Protein AF-A0A3D0PSS2-F1 (afdb_monomer_lite)

Structure (mmCIF, N/CA/C/O backbone):
data_AF-A0A3D0PSS2-F1
#
_entry.id   AF-A0A3D0PSS2-F1
#
loop_
_atom_site.group_PDB
_atom_site.id
_atom_site.type_symbol
_atom_site.label_atom_id
_atom_site.label_alt_id
_atom_site.label_comp_id
_atom_site.label_asym_id
_atom_site.label_entity_id
_atom_site.label_seq_id
_atom_site.pdbx_PDB_ins_code
_atom_site.Cartn_x
_atom_site.Cartn_y
_atom_site.Cartn_z
_atom_site.occupancy
_atom_site.B_iso_or_equiv
_atom_site.auth_seq_id
_atom_site.auth_comp_id
_atom_site.auth_asym_id
_atom_site.auth_atom_id
_atom_site.pdbx_PDB_model_num
ATOM 1 N N . GLY A 1 1 ? -2.286 -14.156 -6.644 1.00 79.94 1 GLY A N 1
ATOM 2 C CA . GLY A 1 1 ? -2.408 -12.688 -6.741 1.00 79.94 1 GLY A CA 1
ATOM 3 C C . GLY A 1 1 ? -1.122 -12.100 -7.284 1.00 79.94 1 GLY A C 1
ATOM 4 O O . GLY A 1 1 ? -0.088 -12.752 -7.191 1.00 79.94 1 GLY A O 1
ATOM 5 N N . THR A 1 2 ? -1.191 -10.901 -7.857 1.00 89.00 2 THR A N 1
ATOM 6 C CA . THR A 1 2 ? -0.021 -10.134 -8.318 1.00 89.00 2 THR A CA 1
ATOM 7 C C . THR A 1 2 ? 0.843 -9.726 -7.126 1.00 89.00 2 THR A C 1
ATOM 9 O O . THR A 1 2 ? 0.303 -9.325 -6.095 1.00 89.00 2 THR A O 1
ATOM 12 N N . LYS A 1 3 ? 2.171 -9.836 -7.234 1.00 93.56 3 LYS A N 1
ATOM 13 C CA . LYS A 1 3 ? 3.079 -9.433 -6.149 1.00 93.56 3 LYS A CA 1
ATOM 14 C C . LYS A 1 3 ? 3.164 -7.905 -6.052 1.00 93.56 3 LYS A C 1
ATOM 16 O O . LYS A 1 3 ? 2.971 -7.213 -7.049 1.00 93.56 3 LYS A O 1
ATOM 21 N N . ALA A 1 4 ? 3.522 -7.382 -4.879 1.00 92.50 4 ALA A N 1
ATOM 22 C CA . ALA A 1 4 ? 3.653 -5.938 -4.656 1.00 92.50 4 ALA A CA 1
ATOM 23 C C . ALA A 1 4 ? 4.591 -5.217 -5.659 1.00 92.50 4 ALA A C 1
ATOM 25 O O . ALA A 1 4 ? 4.173 -4.185 -6.180 1.00 92.50 4 ALA A O 1
ATOM 26 N N . PRO A 1 5 ? 5.771 -5.760 -6.040 1.00 93.50 5 PRO A N 1
ATOM 27 C CA . PRO A 1 5 ? 6.623 -5.131 -7.057 1.00 93.50 5 PRO A CA 1
ATOM 28 C C . PRO A 1 5 ? 5.940 -5.010 -8.424 1.00 93.50 5 PRO A C 1
ATOM 30 O O . PRO A 1 5 ? 5.998 -3.964 -9.055 1.00 93.50 5 PRO A O 1
ATOM 33 N N . G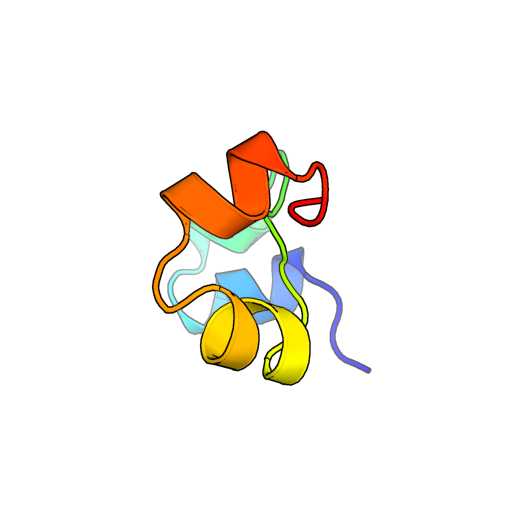LN A 1 6 ? 5.223 -6.052 -8.853 1.00 94.25 6 GLN A N 1
ATOM 34 C CA . GLN A 1 6 ? 4.513 -6.086 -10.138 1.00 94.25 6 GLN A CA 1
ATOM 35 C C . GLN A 1 6 ? 3.302 -5.145 -10.143 1.00 94.25 6 GLN A C 1
ATOM 37 O O . GLN A 1 6 ? 2.962 -4.548 -11.162 1.00 94.25 6 GLN A O 1
ATOM 42 N N . ALA A 1 7 ? 2.630 -5.005 -8.995 1.00 93.88 7 ALA A N 1
ATOM 43 C CA . ALA A 1 7 ? 1.565 -4.025 -8.824 1.00 93.88 7 ALA A CA 1
ATOM 44 C C . ALA A 1 7 ? 2.116 -2.592 -8.907 1.00 93.88 7 ALA A C 1
ATOM 46 O O . ALA A 1 7 ? 1.520 -1.756 -9.581 1.00 93.88 7 ALA A O 1
ATOM 47 N N . ALA A 1 8 ? 3.279 -2.331 -8.302 1.00 94.00 8 ALA A N 1
ATOM 48 C CA . ALA A 1 8 ? 3.968 -1.049 -8.418 1.00 94.00 8 ALA A CA 1
ATOM 49 C C . ALA A 1 8 ? 4.463 -0.784 -9.856 1.00 94.00 8 ALA A C 1
ATOM 51 O O . ALA A 1 8 ? 4.350 0.338 -10.347 1.00 94.00 8 ALA A O 1
ATOM 52 N N . GLY A 1 9 ? 4.897 -1.830 -10.568 1.00 94.38 9 GLY A N 1
ATOM 53 C CA . GLY A 1 9 ? 5.281 -1.793 -11.983 1.00 94.38 9 GLY A CA 1
ATOM 54 C C . GLY A 1 9 ? 4.183 -1.293 -12.921 1.00 94.38 9 GLY A C 1
ATOM 55 O O . GLY A 1 9 ? 4.473 -0.608 -13.899 1.00 94.38 9 GLY A O 1
ATOM 56 N N . LYS A 1 10 ? 2.907 -1.553 -12.593 1.00 96.31 10 LYS A N 1
ATOM 57 C CA . LYS A 1 10 ? 1.764 -1.001 -13.343 1.00 96.31 10 LYS A CA 1
ATOM 58 C C . LYS A 1 10 ? 1.638 0.519 -13.230 1.00 96.31 10 LYS A C 1
ATOM 60 O O . LYS A 1 10 ? 1.039 1.125 -14.110 1.00 96.31 10 LYS A O 1
ATOM 65 N N . ILE A 1 11 ? 2.153 1.114 -12.155 1.00 94.31 11 ILE A N 1
ATOM 66 C CA . ILE A 1 11 ? 2.200 2.570 -11.975 1.00 94.31 11 ILE A CA 1
ATOM 67 C C . ILE A 1 11 ? 3.433 3.124 -12.693 1.00 94.31 11 ILE A C 1
ATOM 69 O O . ILE A 1 11 ? 3.325 4.100 -13.430 1.00 94.31 11 ILE A O 1
ATOM 73 N N . HIS A 1 12 ? 4.598 2.497 -12.489 1.00 96.12 12 HIS A N 1
ATOM 74 C CA . HIS A 1 12 ? 5.837 2.850 -13.177 1.00 96.12 12 HIS A CA 1
ATOM 75 C C . HIS A 1 12 ? 6.835 1.685 -13.171 1.00 96.12 12 HIS A C 1
ATOM 77 O O . HIS A 1 12 ? 7.075 1.080 -12.125 1.00 96.12 12 HIS A O 1
ATOM 83 N N . SER A 1 13 ? 7.499 1.418 -14.301 1.00 92.81 13 SER A N 1
ATOM 84 C CA . SER A 1 13 ? 8.461 0.307 -14.431 1.00 92.81 13 SER A CA 1
ATOM 85 C C . SER A 1 13 ? 9.645 0.399 -13.462 1.00 92.81 13 SER A C 1
ATOM 87 O O . SER A 1 13 ? 10.205 -0.620 -13.058 1.00 92.81 13 SER A O 1
ATOM 89 N N . ASP A 1 14 ? 10.015 1.613 -13.055 1.00 95.00 14 ASP A N 1
ATOM 90 C CA . ASP A 1 14 ? 11.112 1.822 -12.103 1.00 95.00 14 ASP A CA 1
ATOM 91 C C . ASP A 1 14 ? 10.743 1.408 -10.676 1.00 95.00 14 ASP A C 1
ATOM 93 O O . ASP A 1 14 ? 11.623 0.983 -9.934 1.00 95.00 14 ASP A O 1
ATOM 97 N N . PHE A 1 15 ? 9.461 1.447 -10.293 1.00 94.31 15 PHE A N 1
ATOM 98 C CA . PHE A 1 15 ? 9.045 0.966 -8.973 1.00 94.31 15 PHE A CA 1
ATOM 99 C C . PHE A 1 15 ? 9.117 -0.552 -8.849 1.00 94.31 15 PHE A C 1
ATOM 101 O O . PHE A 1 15 ? 9.311 -1.054 -7.747 1.00 94.31 15 PHE A O 1
ATOM 108 N N . GLU A 1 16 ? 8.988 -1.286 -9.954 1.00 93.62 16 GLU A N 1
ATOM 109 C CA . GLU A 1 16 ? 9.2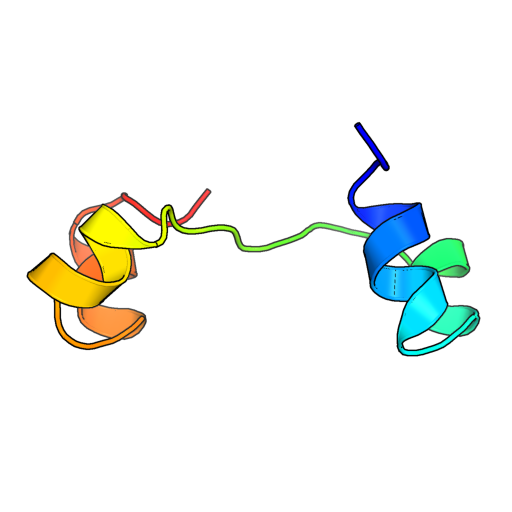06 -2.733 -9.954 1.00 93.62 16 GLU A CA 1
ATOM 110 C C . GLU A 1 16 ? 10.698 -3.069 -9.846 1.00 93.62 16 GLU A C 1
ATOM 112 O O . GLU A 1 16 ? 11.078 -3.940 -9.065 1.00 93.62 16 GLU A O 1
ATOM 117 N N . ARG A 1 17 ? 11.554 -2.345 -10.584 1.00 91.88 17 ARG A N 1
ATOM 118 C CA . ARG A 1 17 ? 13.015 -2.544 -10.576 1.00 91.88 17 ARG A CA 1
ATOM 119 C C . ARG A 1 17 ? 13.672 -2.096 -9.269 1.00 91.88 17 ARG A C 1
ATOM 121 O O . ARG A 1 17 ? 14.574 -2.768 -8.784 1.00 91.88 17 ARG A O 1
ATOM 128 N N . GLY A 1 18 ? 13.231 -0.968 -8.719 1.00 94.69 18 GLY A N 1
ATOM 129 C CA . GLY A 1 18 ? 13.730 -0.362 -7.484 1.00 94.69 18 GLY A CA 1
ATOM 130 C C . GLY A 1 18 ? 12.864 -0.659 -6.262 1.00 94.69 18 GLY A C 1
ATOM 131 O O . GLY A 1 18 ? 12.879 0.120 -5.311 1.00 94.69 18 GLY A O 1
ATOM 132 N N . PHE A 1 19 ? 12.066 -1.730 -6.286 1.00 94.62 19 PHE A N 1
ATOM 133 C CA . PHE A 1 19 ? 11.178 -2.062 -5.175 1.00 94.62 19 PHE A CA 1
ATOM 134 C C . PHE A 1 19 ? 11.976 -2.344 -3.893 1.00 94.62 19 PHE A C 1
ATOM 136 O O . PHE A 1 19 ? 12.794 -3.260 -3.856 1.00 94.62 19 PHE A O 1
ATOM 143 N N . ILE A 1 20 ? 11.693 -1.595 -2.825 1.00 94.50 20 ILE A N 1
ATOM 144 C CA . ILE A 1 20 ? 12.312 -1.791 -1.501 1.00 94.50 20 ILE A CA 1
ATOM 145 C C . ILE A 1 20 ? 11.290 -2.378 -0.525 1.00 94.50 20 ILE A C 1
ATOM 147 O O . ILE A 1 20 ? 11.537 -3.400 0.111 1.00 94.50 20 ILE A O 1
ATOM 151 N N . ARG A 1 21 ? 10.126 -1.734 -0.410 1.00 93.69 21 ARG A N 1
ATOM 152 C CA . ARG A 1 21 ? 9.003 -2.168 0.425 1.00 93.69 21 ARG A CA 1
ATOM 153 C C . ARG A 1 21 ? 7.707 -1.536 -0.071 1.00 93.69 21 ARG A C 1
ATOM 155 O O . ARG A 1 21 ? 7.742 -0.514 -0.752 1.00 93.69 21 ARG A O 1
ATOM 162 N N . ALA A 1 22 ? 6.580 -2.109 0.329 1.00 93.69 22 ALA A N 1
ATOM 163 C CA . ALA A 1 22 ? 5.271 -1.482 0.212 1.00 93.69 22 ALA A CA 1
ATOM 164 C C . ALA A 1 22 ? 4.737 -1.231 1.622 1.00 93.69 22 ALA A C 1
ATOM 166 O O . ALA A 1 22 ? 4.890 -2.096 2.475 1.00 93.69 22 ALA A O 1
ATOM 167 N N . GLU A 1 23 ? 4.137 -0.067 1.854 1.00 93.12 23 GLU A N 1
ATOM 168 C CA . GLU A 1 23 ? 3.303 0.162 3.034 1.00 93.12 23 GLU A CA 1
ATOM 169 C C . GLU A 1 23 ? 1.868 -0.201 2.667 1.00 93.12 23 GLU A C 1
ATOM 171 O O . GLU A 1 23 ? 1.281 0.398 1.764 1.00 93.12 23 GLU A O 1
ATOM 176 N N . VAL A 1 24 ? 1.320 -1.211 3.333 1.00 93.19 24 VAL A N 1
ATOM 177 C CA . VAL A 1 24 ? 0.010 -1.778 3.032 1.00 93.19 24 VAL A CA 1
ATOM 178 C C . VAL A 1 24 ? -0.883 -1.671 4.258 1.00 93.19 24 VAL A C 1
ATOM 180 O O . VAL A 1 24 ? -0.495 -2.012 5.371 1.00 93.19 24 VAL A O 1
ATOM 183 N N . VAL A 1 25 ? -2.119 -1.240 4.039 1.00 95.00 25 VAL A N 1
ATOM 184 C CA . VAL A 1 25 ? -3.199 -1.278 5.026 1.00 95.00 25 VAL A CA 1
ATOM 185 C C . VAL A 1 25 ? -4.391 -1.986 4.390 1.00 95.00 25 VAL A C 1
ATOM 187 O O . VAL A 1 25 ? -4.621 -1.852 3.185 1.00 95.00 25 VAL A O 1
ATOM 190 N N . ALA A 1 26 ? -5.131 -2.776 5.168 1.00 95.31 26 ALA A N 1
ATOM 191 C CA . ALA A 1 26 ? -6.373 -3.352 4.667 1.00 95.31 26 ALA A CA 1
ATOM 192 C C . ALA A 1 26 ? -7.397 -2.234 4.432 1.00 95.31 26 ALA A C 1
ATOM 194 O O . ALA A 1 26 ? -7.437 -1.252 5.171 1.00 95.31 26 ALA A O 1
ATOM 195 N N . PHE A 1 27 ? -8.229 -2.375 3.400 1.00 93.38 27 PHE A N 1
ATOM 196 C CA . PHE A 1 27 ? -9.212 -1.347 3.057 1.00 93.38 27 PHE A CA 1
ATOM 197 C C . PHE A 1 27 ? -10.183 -1.077 4.214 1.00 93.38 27 PHE A C 1
ATOM 199 O O . PHE A 1 27 ? -10.396 0.079 4.570 1.00 93.38 27 PHE A O 1
ATOM 206 N N . ASP A 1 28 ? -10.695 -2.132 4.849 1.00 94.88 28 ASP A N 1
ATOM 207 C CA . ASP A 1 28 ? -11.628 -2.012 5.974 1.00 94.88 28 ASP A CA 1
ATOM 208 C C . ASP A 1 28 ? -10.984 -1.298 7.173 1.00 94.88 28 ASP A C 1
ATOM 210 O O . ASP A 1 28 ? -11.600 -0.421 7.777 1.00 94.88 28 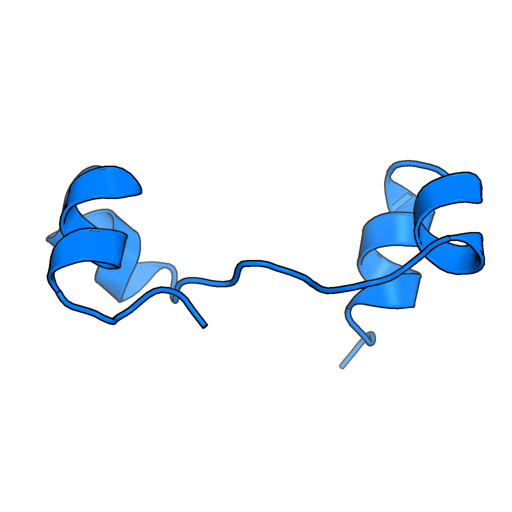ASP A O 1
ATOM 214 N N . ASP A 1 29 ? -9.712 -1.595 7.458 1.00 93.88 29 ASP A N 1
ATOM 215 C CA . ASP A 1 29 ? -8.942 -0.942 8.521 1.00 93.88 29 ASP A CA 1
ATOM 216 C C . ASP A 1 29 ? -8.696 0.540 8.215 1.00 93.88 29 ASP A C 1
ATOM 218 O O . ASP A 1 29 ? -8.814 1.390 9.101 1.00 93.88 29 ASP A O 1
ATOM 222 N N . LEU A 1 30 ? -8.381 0.872 6.957 1.00 94.50 30 LEU A N 1
ATOM 223 C CA . LEU A 1 30 ? -8.197 2.254 6.522 1.00 94.50 30 LEU A CA 1
ATOM 224 C C . LEU A 1 30 ? -9.500 3.046 6.640 1.00 94.50 30 LEU A C 1
ATOM 226 O O . LEU A 1 30 ? -9.487 4.168 7.146 1.00 94.50 30 LEU A O 1
ATOM 230 N N . MET A 1 31 ? -10.619 2.453 6.223 1.00 95.31 31 MET A N 1
ATOM 231 C CA . MET A 1 31 ? -11.942 3.064 6.331 1.00 95.31 31 MET A CA 1
ATOM 232 C C . MET A 1 31 ? -12.362 3.250 7.792 1.00 95.31 31 MET A C 1
ATOM 234 O O . MET A 1 31 ? -12.856 4.317 8.150 1.00 95.31 31 MET A O 1
ATOM 238 N N . ALA A 1 32 ? -12.107 2.264 8.655 1.00 94.25 32 ALA A N 1
ATOM 239 C CA . ALA A 1 32 ? -12.385 2.361 10.086 1.00 94.25 32 ALA A CA 1
ATOM 240 C C . ALA A 1 32 ? -11.488 3.390 10.801 1.00 94.25 32 ALA A C 1
ATOM 242 O O . ALA A 1 32 ? -11.908 4.011 11.778 1.00 94.25 32 ALA A O 1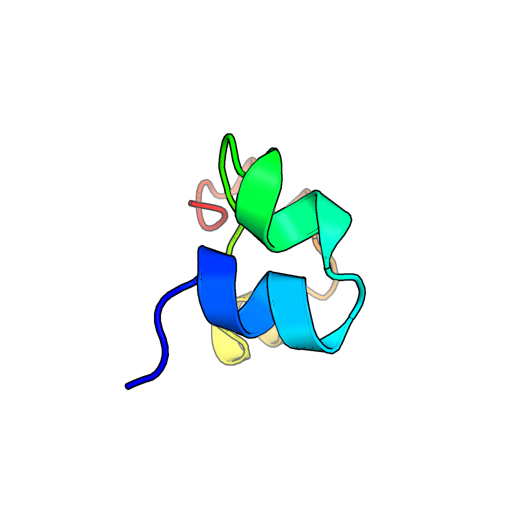
ATOM 243 N N . CYS A 1 33 ? -10.251 3.586 10.334 1.00 92.62 33 CYS A N 1
ATOM 244 C CA . CYS A 1 33 ? -9.325 4.580 10.885 1.00 92.62 33 CYS A CA 1
ATOM 245 C C . CYS A 1 33 ? -9.507 5.985 10.291 1.00 92.62 33 CYS A C 1
ATOM 247 O O . CYS A 1 33 ? -9.041 6.956 10.884 1.00 92.62 33 CYS A O 1
ATOM 249 N N . GLY A 1 34 ? -10.149 6.106 9.128 1.00 92.50 34 GLY A N 1
ATOM 250 C CA . GLY A 1 34 ? -10.415 7.359 8.417 1.00 92.50 34 GLY A CA 1
ATOM 251 C C . GLY A 1 34 ? -9.212 7.957 7.677 1.00 92.50 34 GLY A C 1
ATOM 252 O O . GLY A 1 34 ? -9.398 8.722 6.734 1.00 92.50 34 GLY A O 1
ATOM 253 N N . ASN A 1 35 ? -7.977 7.626 8.065 1.00 92.31 35 ASN A N 1
ATOM 254 C CA . ASN A 1 35 ? -6.763 8.043 7.364 1.00 92.31 35 ASN A CA 1
ATOM 255 C C . ASN A 1 35 ? -5.566 7.110 7.645 1.00 92.31 35 ASN A C 1
ATOM 257 O O . ASN A 1 35 ? -5.576 6.308 8.582 1.00 92.31 35 ASN A O 1
ATOM 261 N N . MET A 1 36 ? -4.511 7.252 6.834 1.00 92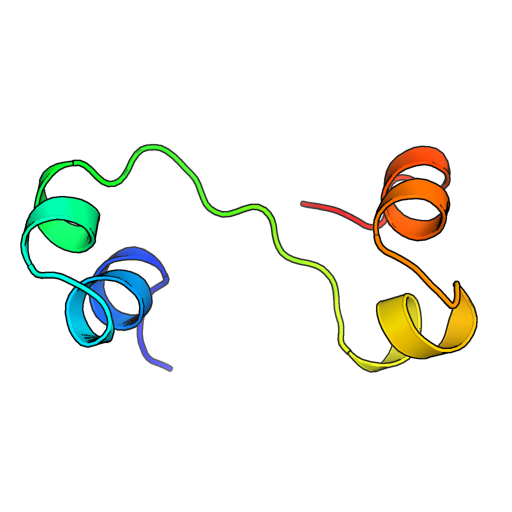.00 36 MET A N 1
ATOM 262 C CA . MET A 1 36 ? -3.285 6.444 6.930 1.00 92.00 36 MET A CA 1
ATOM 263 C C . MET A 1 36 ? -2.499 6.665 8.229 1.00 92.00 36 MET A C 1
ATOM 265 O O . MET A 1 36 ? -1.905 5.719 8.741 1.00 92.00 36 MET A O 1
ATOM 269 N N . ASN A 1 37 ? -2.490 7.884 8.778 1.00 94.25 37 ASN A N 1
ATOM 270 C CA . ASN A 1 37 ? -1.728 8.193 9.992 1.00 94.25 37 ASN A CA 1
ATOM 271 C C . ASN A 1 37 ? -2.309 7.461 11.206 1.00 94.25 37 ASN A C 1
ATOM 273 O O . ASN A 1 37 ? -1.574 6.792 11.925 1.00 94.25 37 ASN A O 1
ATOM 277 N N . ALA A 1 38 ? -3.632 7.492 11.366 1.00 93.31 38 ALA A N 1
ATOM 278 C CA . ALA A 1 38 ? -4.334 6.776 12.424 1.00 93.31 38 ALA A CA 1
ATOM 279 C C . ALA A 1 38 ? -4.154 5.252 12.306 1.00 93.31 38 ALA A C 1
ATOM 281 O O . ALA A 1 38 ? -3.980 4.565 13.312 1.00 93.31 38 ALA A O 1
ATOM 282 N N . ALA A 1 39 ? -4.144 4.708 11.084 1.00 93.31 39 ALA A N 1
ATOM 283 C CA . ALA A 1 39 ? -3.850 3.291 10.864 1.00 93.31 39 ALA A CA 1
ATOM 284 C C . ALA A 1 39 ? -2.396 2.939 11.231 1.00 93.31 39 ALA A C 1
ATOM 286 O O . ALA A 1 39 ? -2.133 1.874 11.794 1.00 93.31 39 ALA A O 1
ATOM 287 N N . LYS A 1 40 ? -1.449 3.844 10.957 1.00 92.81 40 LYS A N 1
ATOM 288 C CA . LYS A 1 40 ? -0.031 3.682 11.301 1.00 92.81 40 LYS A CA 1
ATOM 289 C C . LYS A 1 40 ? 0.201 3.715 12.810 1.00 92.81 40 LYS A C 1
ATOM 291 O O . LYS A 1 40 ? 0.913 2.858 13.322 1.00 92.81 40 LYS A O 1
ATOM 296 N N . GLU A 1 41 ? -0.431 4.646 13.522 1.00 93.06 41 GLU A N 1
ATOM 297 C CA . GLU A 1 41 ? -0.373 4.740 14.990 1.00 93.06 41 GLU A CA 1
ATOM 298 C C . GLU A 1 41 ? -0.920 3.482 15.674 1.00 93.06 41 GLU A C 1
ATOM 300 O O . GLU A 1 41 ? -0.396 3.052 16.699 1.00 93.06 41 GLU A O 1
ATOM 305 N N . LYS A 1 42 ? -1.932 2.846 15.073 1.00 91.06 42 LYS A N 1
ATOM 306 C CA . LYS A 1 42 ? -2.498 1.573 15.541 1.00 91.06 42 LYS A CA 1
ATOM 307 C C . LYS A 1 42 ? -1.697 0.335 15.116 1.00 91.06 42 LYS A C 1
ATOM 309 O O . LYS A 1 42 ? -2.102 -0.778 15.440 1.00 91.06 42 LYS A O 1
ATOM 314 N N . GLY A 1 43 ? -0.594 0.498 14.381 1.00 91.62 43 GLY A N 1
ATOM 315 C CA . GLY A 1 43 ? 0.233 -0.614 13.903 1.00 91.62 43 GLY A CA 1
ATOM 316 C C . GLY A 1 43 ? -0.424 -1.471 12.813 1.00 91.62 43 GLY A C 1
ATOM 317 O O . GLY A 1 43 ? -0.038 -2.621 12.628 1.00 91.62 43 GLY A O 1
ATOM 318 N N . LEU A 1 44 ? -1.422 -0.936 12.101 1.00 91.56 44 LEU A N 1
ATOM 319 C CA . LEU A 1 44 ? -2.154 -1.654 11.045 1.00 91.56 44 LEU A CA 1
ATOM 320 C C . LEU A 1 44 ? -1.470 -1.554 9.671 1.00 91.56 44 LEU A C 1
ATOM 322 O O . LEU A 1 44 ? -1.782 -2.330 8.764 1.00 91.56 44 LEU A O 1
ATOM 326 N N . VAL A 1 45 ? -0.535 -0.610 9.522 1.00 91.88 45 VAL A N 1
ATOM 327 C CA . VAL A 1 45 ? 0.304 -0.459 8.327 1.00 91.88 45 VAL A CA 1
ATOM 328 C C . VAL A 1 45 ? 1.468 -1.444 8.403 1.00 91.88 45 VAL A C 1
ATOM 330 O O . VAL A 1 45 ? 2.221 -1.432 9.378 1.00 91.88 45 VAL A O 1
ATOM 333 N N . ARG A 1 46 ? 1.616 -2.274 7.370 1.00 86.25 46 ARG A N 1
ATOM 334 C CA . ARG A 1 46 ? 2.613 -3.350 7.276 1.00 86.25 46 ARG A CA 1
ATOM 335 C C . ARG A 1 46 ? 3.406 -3.302 5.978 1.00 86.25 46 ARG A C 1
ATOM 337 O O . ARG A 1 46 ? 2.844 -2.806 4.977 1.00 86.25 46 ARG A O 1
#

pLDDT: mean 93.09, std 2.6, range [79.94, 96.31]

Radius of gyration: 12.43 Å; chains: 1; bounding box: 26×21×30 Å

Secondary structure (DSSP, 8-state):
---HHHHHHTT-HHHHHT--------HHHHHHHSSHHHHHHTT---

Sequence (46 aa):
GTKAPQAAGKIHSDFERGFIRAEVVAFDDLMACGNMNAAKEKGLVR

Foldseek 3Di:
DDDPLVVVVVVPVVCNVVPDDDFDADPVLCVVQVHDVSCVVVVRTD

=== Feature glossary ===
The features interleaved in this record are:

— What the protein is —

Sequence gives the chain of amino acids in standard one-letter code (A=alanine, C=cysteine, …, Y=tyrosine), read N→C. It is the only feature that is directly encoded by the gene; all structural features are derived from the folded form of this sequence.

Database cross-references. InterPro integrates a dozen domain/family signature databases into unified entries with residue-range hits. GO terms attach function/process/location labels with evidence codes. CATH codes position the fold in a four-level structural taxonomy. Organism is the NCBI-taxonomy species name.

— Where its atoms are —

Atomic coordinates in PDBx/mmCIF format — the same representation the Protein Data Bank distributes. Each line of the _atom_site loop places one backbone atom in Cartesian space (units: ångströms, origin: arbitrary).

The six renders are orthographic views along the three Cartesian axes in both directions. Representation (cartoon, sticks, or surface) and color scheme (sequence-rainbow or by-chain) vary across proteins so the training set covers all the common visualization conventions.

— Local backbone conformation —

Eight-state secondary structure (DSSP): H is the canonical α-helix, G the tighter 3₁₀-helix, I the wider π-helix; E/B are β-structure, T and S are turns and bends, and '-' is everything else. DSSP derives these from the pattern of main-chain N–H···O=C hydrogen bonds, not from the sequence.

P-SEA three-state annotation labels each residue as helix, strand, or coil based purely on the geometry of the Cα trace. It serves as a fallback when the full backbone (and thus DSSP) is unavailable.

The φ/ψ torsion pair specifies the backbone conformation at each residue. φ rotates about the N–Cα bond, ψ about the Cα–C bond. Steric clashes forbid most of the (φ, ψ) plane — the allowed regions (α-helix basin, β-sheet basin, left-handed helix) are the Ramachandran-allowed regions.

— Global shape and packing —

The geometric summary reports three shape descriptors. Rg (radius of gyration) measures how spread out the Cα atoms are about their centre of mass; compact globular proteins have small Rg, elongated or unfolded ones large. Cα contacts (<8 Å, |i−j|>4) count long-range residue pairs in spatial proximity — high for tightly packed folds, near zero for rods or random coil. The bounding-box extents give the protein's footprint along x, y, z in Å.

Solvent-accessible surface area (SASA) is the area in Å² traced out by the centre of a 1.4 Å probe sphere (a water molecule) rolled over the protein's van der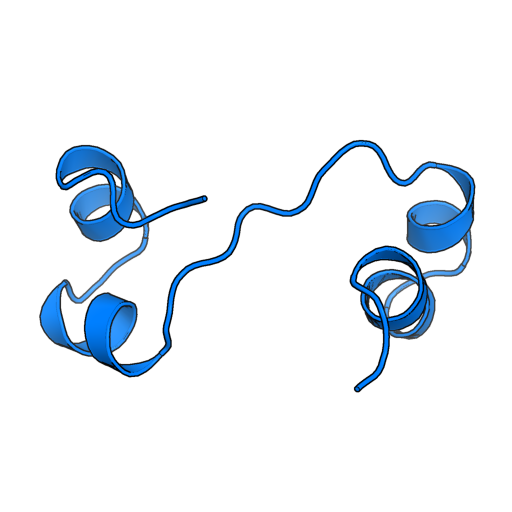 Waals surface (Shrake–Rupley / Lee–Richards construction). Buried residues have near-zero SASA; fully exposed residues can exceed 200 Å². The total SASA scales roughly with the number of surface residues.

The contact map is a binary N×N matrix image: pixel (i, j) is dark where Cα_i and Cα_j are within 8 Å and |i−j|>4. Because the |i−j|>4 filter removes local helical contacts, off-diagonal stripes parallel to the main diagonal indicate parallel β-sheets; stripes perpendicular to it indicate antiparallel β-sheets. The Ramachandran plot scatters every residue's (φ, ψ) pair against the sterically allowed regions. The PAE heatmap renders the predicted-aligned-error matrix.

— Structural neighborhood —

3Di is Foldseek's structural alphabet. Each residue is assigned one of twenty discrete states based on how its Cα sits relative to its spatial (not sequential) neighbors. Aligning 3Di strings finds structural homologs roughly as well as full 3D superposition, but orders of magnitude faster.

Nearest PDB neighbors are the top structural matches found by Foldseek when searching this structure against the entire Protein Data Bank. Each hit reports a TM-score (0 to 1; >0.5 almost always implies the same fold) and an E-value. These are *structural* homologs — they may share no detectable sequence similarity.

— Confidence and disorder —

For AlphaFold models, the B-factor field carries pLDDT — the model's own estimate of local accuracy on a 0–100 scale. Regions with pLDDT<50 should be treated as essentially unmodeled; they often correspond to intrinsically disordered segments.

Crystallographic B-factors measure how much each atom's electron density is smeared out, in Å². They rise in mobile loops and surface residues and fall in the buried interior. In AlphaFold models this column is repurposed to hold pLDDT instead.

Predicted aligned error is AlphaFold's pairwise confidence. Unlike pLDDT (per-residue), PAE is per-residue-pair and captures whether two parts of the structure are correctly placed relative to each other. Units are ångströms of expected positional error.